Protein AF-A0A7L3JC43-F1 (afdb_monomer_lite)

Sequence (166 aa):
DNWDDEEEEEEVKEMEIKQEPKVSEKKKIAEKIKEKEKLQKKKQEELKKRLEAPEEHKELTPEEQLADKLRLKKLQEESDLELAKETFGVNNTCGIDAMNPSSKEDFTEFGKLLKEKITQYEKSLHYASFLEALVRDVCISLEIDDLKKITNTLTVLCSEKQKQEK

Structure (mmCIF, N/CA/C/O backbone):
data_AF-A0A7L3JC43-F1
#
_entry.id   AF-A0A7L3JC43-F1
#
loop_
_atom_site.group_PDB
_atom_site.id
_atom_site.type_symbol
_atom_site.label_atom_id
_atom_site.label_alt_id
_atom_site.label_comp_id
_atom_site.label_asym_id
_atom_site.label_entity_id
_atom_site.label_seq_id
_atom_site.pdbx_PDB_ins_code
_atom_site.Cartn_x
_atom_site.Cartn_y
_atom_site.Cartn_z
_atom_site.occupancy
_atom_site.B_iso_or_equiv
_atom_site.auth_seq_id
_atom_site.auth_comp_id
_atom_site.auth_asym_id
_atom_site.auth_atom_id
_atom_site.pdbx_PDB_model_num
ATOM 1 N N . ASP A 1 1 ? 6.796 -8.416 -58.288 1.00 44.97 1 ASP A N 1
ATOM 2 C CA . ASP A 1 1 ? 6.174 -9.747 -58.206 1.00 44.97 1 ASP A CA 1
ATOM 3 C C . ASP A 1 1 ? 4.778 -9.700 -58.776 1.00 44.97 1 ASP A C 1
ATOM 5 O O . ASP A 1 1 ? 3.952 -8.941 -58.290 1.00 44.97 1 ASP A O 1
ATOM 9 N N . ASN A 1 2 ? 4.589 -10.427 -59.871 1.00 41.94 2 ASN A N 1
ATOM 10 C CA . ASN A 1 2 ? 3.359 -10.541 -60.640 1.00 41.94 2 ASN A CA 1
ATOM 11 C C . ASN A 1 2 ? 2.813 -11.948 -60.402 1.00 41.94 2 ASN A C 1
ATOM 13 O O . ASN A 1 2 ? 3.453 -12.886 -60.867 1.00 41.94 2 ASN A O 1
ATOM 17 N N . TRP A 1 3 ? 1.703 -12.101 -59.684 1.00 61.94 3 TRP A N 1
ATOM 18 C CA . TRP A 1 3 ? 0.938 -13.350 -59.640 1.00 61.94 3 TRP A CA 1
ATOM 19 C C . TRP A 1 3 ? -0.537 -12.980 -59.775 1.00 61.94 3 TRP A C 1
ATOM 21 O O . TRP A 1 3 ? -1.111 -12.345 -58.893 1.00 61.94 3 TRP A O 1
ATOM 31 N N . ASP A 1 4 ? -1.017 -13.275 -60.975 1.00 45.25 4 ASP A N 1
ATOM 32 C CA . ASP A 1 4 ? -2.304 -12.966 -61.583 1.00 45.25 4 ASP A CA 1
ATOM 33 C C . ASP A 1 4 ? -3.376 -13.968 -61.131 1.00 45.25 4 ASP A C 1
ATOM 35 O O . ASP A 1 4 ? -3.051 -15.065 -60.668 1.00 45.25 4 ASP A O 1
ATOM 39 N N . ASP A 1 5 ? -4.628 -13.551 -61.285 1.00 49.91 5 ASP A N 1
ATOM 40 C CA . ASP A 1 5 ? -5.854 -14.338 -61.135 1.00 49.91 5 ASP A CA 1
ATOM 41 C C . ASP A 1 5 ? -5.858 -15.619 -61.996 1.00 49.91 5 ASP A C 1
ATOM 43 O O . ASP A 1 5 ? -5.355 -15.597 -63.115 1.00 49.91 5 ASP A O 1
ATOM 47 N N . GLU A 1 6 ? -6.506 -16.692 -61.514 1.00 41.59 6 GLU A N 1
ATOM 48 C CA . GLU A 1 6 ? -7.485 -17.480 -62.296 1.00 41.59 6 GLU A CA 1
ATOM 49 C C . GLU A 1 6 ? -8.228 -18.531 -61.428 1.00 41.59 6 GLU A C 1
ATOM 51 O O . GLU A 1 6 ? -7.613 -19.340 -60.738 1.00 41.59 6 GLU A O 1
ATOM 56 N N . GLU A 1 7 ? -9.566 -18.417 -61.459 1.00 38.38 7 GLU A N 1
ATOM 57 C CA . GLU A 1 7 ? -10.642 -19.437 -61.498 1.00 38.38 7 GLU A CA 1
ATOM 58 C C . GLU A 1 7 ? -10.575 -20.725 -60.641 1.00 38.38 7 GLU A C 1
ATOM 60 O O . GLU A 1 7 ? -9.666 -21.532 -60.773 1.00 38.38 7 GLU A O 1
ATOM 65 N N . GLU A 1 8 ? -11.614 -20.996 -59.829 1.00 32.50 8 GLU A N 1
ATOM 66 C CA . GLU A 1 8 ? -12.755 -21.864 -60.221 1.00 32.50 8 GLU A CA 1
ATOM 67 C C . GLU A 1 8 ? -13.805 -21.985 -59.086 1.00 32.50 8 GLU A C 1
ATOM 69 O O . GLU A 1 8 ? -13.485 -21.976 -57.896 1.00 32.50 8 GLU A O 1
ATOM 74 N N . GLU A 1 9 ? -15.081 -22.050 -59.473 1.00 35.53 9 GLU A N 1
ATOM 75 C CA . GLU A 1 9 ? -16.279 -22.176 -58.632 1.00 35.53 9 GLU A CA 1
ATOM 76 C C . GLU A 1 9 ? -16.388 -23.543 -57.929 1.00 35.53 9 GLU A C 1
ATOM 78 O O . GLU A 1 9 ? -16.190 -24.575 -58.559 1.00 35.53 9 GLU A O 1
ATOM 83 N N . GLU A 1 10 ? -16.872 -23.572 -56.679 1.00 34.16 10 GLU A N 1
ATOM 84 C CA . GLU A 1 10 ? -17.797 -24.630 -56.233 1.00 34.16 10 GLU A CA 1
ATOM 85 C C . GLU A 1 10 ? -18.663 -24.155 -55.045 1.00 34.16 10 GLU A C 1
ATOM 87 O O . GLU A 1 10 ? -18.183 -23.840 -53.953 1.00 34.16 10 GLU A O 1
ATOM 92 N N . GLU A 1 11 ? -19.976 -24.074 -55.280 1.00 35.19 11 GLU A N 1
ATOM 93 C CA . GLU A 1 11 ? -21.025 -23.799 -54.295 1.00 35.19 11 GLU A CA 1
ATOM 94 C C . GLU A 1 11 ? -21.243 -24.983 -53.339 1.00 35.19 11 GLU A C 1
ATOM 96 O O . GLU A 1 11 ? -21.562 -26.074 -53.803 1.00 35.19 11 GLU A O 1
ATOM 101 N N . VAL A 1 12 ? -21.292 -24.749 -52.015 1.00 32.50 12 VAL A N 1
ATOM 102 C CA . VAL A 1 12 ? -22.277 -25.426 -51.138 1.00 32.50 12 VAL A CA 1
ATOM 103 C C . VAL A 1 12 ? -22.526 -24.710 -49.790 1.00 32.50 12 VAL A C 1
ATOM 105 O O . VAL A 1 12 ? -21.713 -24.756 -48.875 1.00 32.50 12 VAL A O 1
ATOM 108 N N . LYS A 1 13 ? -23.745 -24.155 -49.685 1.00 33.62 13 LYS A N 1
ATOM 109 C CA . LYS A 1 13 ? -24.727 -24.191 -48.569 1.00 33.62 13 LYS A CA 1
ATOM 110 C C . LYS A 1 13 ? -24.436 -23.550 -47.193 1.00 33.62 13 LYS A C 1
ATOM 112 O O . LYS A 1 13 ? -23.751 -24.101 -46.343 1.00 33.62 13 LYS A O 1
ATOM 117 N N . GLU A 1 14 ? -25.153 -22.438 -46.983 1.00 36.19 14 GLU A N 1
ATOM 118 C CA . GLU A 1 14 ? -25.940 -22.001 -45.807 1.00 36.19 14 GLU A CA 1
ATOM 119 C C . GLU A 1 14 ? -25.625 -22.568 -44.408 1.00 36.19 14 GLU A C 1
ATOM 121 O O . GLU A 1 14 ? -25.884 -23.735 -44.126 1.00 36.19 14 GLU A O 1
ATOM 126 N N . MET A 1 15 ? -25.306 -21.664 -43.469 1.00 30.44 15 MET A N 1
ATOM 127 C CA . MET A 1 15 ? -26.023 -21.556 -42.186 1.00 30.44 15 MET A CA 1
ATOM 128 C C . MET A 1 15 ? -25.818 -20.168 -41.548 1.00 30.44 15 MET A C 1
ATOM 130 O O . MET A 1 15 ? -24.698 -19.733 -41.283 1.00 30.44 15 MET A O 1
ATOM 134 N N . GLU A 1 16 ? -26.933 -19.470 -41.320 1.00 40.16 16 GLU A N 1
ATOM 135 C CA . GLU A 1 16 ? -27.050 -18.170 -40.655 1.00 40.16 16 GLU A CA 1
ATOM 136 C C . GLU A 1 16 ? -26.554 -18.192 -39.200 1.00 40.16 16 GLU A C 1
ATOM 138 O O . GLU A 1 16 ? -27.065 -18.971 -38.399 1.00 40.16 16 GLU A O 1
ATOM 143 N N . ILE A 1 17 ? -25.713 -17.224 -38.802 1.00 31.59 17 ILE A N 1
ATOM 144 C CA . ILE A 1 17 ? -25.757 -16.640 -37.449 1.00 31.59 17 ILE A CA 1
ATOM 145 C C . ILE A 1 17 ? -25.537 -15.121 -37.545 1.00 31.59 17 ILE A C 1
ATOM 147 O O . ILE A 1 17 ? -24.480 -14.634 -37.937 1.00 31.59 17 ILE A O 1
ATOM 151 N N . LYS A 1 18 ? -26.580 -14.378 -37.160 1.00 44.66 18 LYS A N 1
ATOM 152 C CA . LYS A 1 18 ? -26.630 -12.924 -36.944 1.00 44.66 18 LYS A CA 1
ATOM 153 C C . LYS A 1 18 ? -25.444 -12.398 -36.129 1.00 44.66 18 LYS A C 1
ATOM 155 O O . LYS A 1 18 ? -25.237 -12.876 -35.018 1.00 44.66 18 LYS A O 1
ATOM 160 N N . GLN A 1 19 ? -24.826 -11.300 -36.577 1.00 36.19 19 GLN A N 1
ATOM 161 C CA . GLN A 1 19 ? -24.399 -10.190 -35.706 1.00 36.19 19 GLN A CA 1
ATOM 162 C C . GLN A 1 19 ? -24.033 -8.935 -36.523 1.00 36.19 19 GLN A C 1
ATOM 164 O O . GLN A 1 19 ? -23.178 -8.965 -37.404 1.00 36.19 19 GLN A O 1
ATOM 169 N N . GLU A 1 20 ? -24.707 -7.824 -36.223 1.00 40.88 20 GLU A N 1
ATOM 170 C CA . GLU A 1 20 ? -24.499 -6.494 -36.813 1.00 40.88 20 GLU A CA 1
ATOM 171 C C . GLU A 1 20 ? -23.084 -5.946 -36.511 1.00 40.88 20 GLU A C 1
ATOM 173 O O . GLU A 1 20 ? -22.625 -6.043 -35.366 1.00 40.88 20 GLU A O 1
ATOM 178 N N . PRO A 1 21 ? -22.367 -5.326 -37.475 1.00 42.34 21 PRO A N 1
ATOM 179 C CA . PRO A 1 21 ? -20.988 -4.920 -37.248 1.00 42.34 21 PRO A CA 1
ATOM 180 C C . PRO A 1 21 ? -20.870 -3.462 -36.760 1.00 42.34 21 PRO A C 1
ATOM 182 O O . PRO A 1 21 ? -21.322 -2.503 -37.388 1.00 42.34 21 PRO A O 1
ATOM 185 N N . LYS A 1 22 ? -20.150 -3.307 -35.641 1.00 49.94 22 LYS A N 1
ATOM 186 C CA . LYS A 1 22 ? -19.614 -2.073 -35.030 1.00 49.94 22 LYS A CA 1
ATOM 187 C C . LYS A 1 22 ? -18.618 -1.328 -35.950 1.00 49.94 22 LYS A C 1
ATOM 189 O O . LYS A 1 22 ? -17.423 -1.268 -35.662 1.00 49.94 22 LYS A O 1
ATOM 194 N N . VAL A 1 23 ? -19.071 -0.764 -37.073 1.00 48.53 23 VAL A N 1
ATOM 195 C CA . VAL A 1 23 ? -18.179 -0.135 -38.083 1.00 48.53 23 VAL A CA 1
ATOM 196 C C . VAL A 1 23 ? -17.964 1.379 -37.872 1.00 48.53 23 VAL A C 1
ATOM 198 O O . VAL A 1 23 ? -17.059 1.965 -38.468 1.00 48.53 23 VAL A O 1
ATOM 201 N N . SER A 1 24 ? -18.726 2.048 -37.000 1.00 53.16 24 SER A N 1
ATOM 202 C CA . SER A 1 24 ? -18.745 3.522 -36.937 1.00 53.16 24 SER A CA 1
ATOM 203 C C . SER A 1 24 ? -17.705 4.182 -36.011 1.00 53.16 24 SER A C 1
ATOM 205 O O . SER 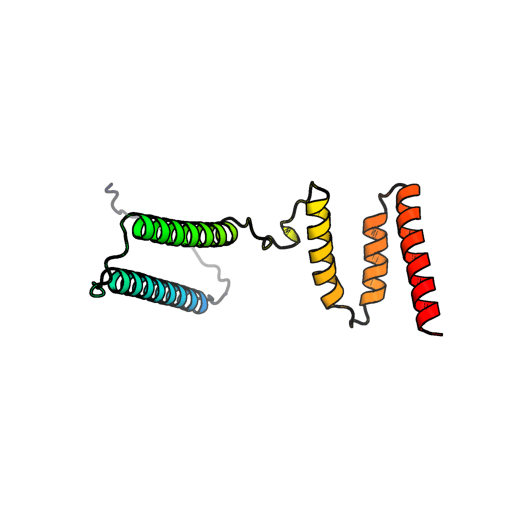A 1 24 ? -17.339 5.333 -36.252 1.00 53.16 24 SER A O 1
ATOM 207 N N . GLU A 1 25 ? -17.168 3.494 -34.997 1.00 53.03 25 GLU A N 1
ATOM 208 C CA . GLU A 1 25 ? -16.247 4.118 -34.021 1.00 53.03 25 GLU A CA 1
ATOM 209 C C . GLU A 1 25 ? -14.768 4.090 -34.442 1.00 53.03 25 GLU A C 1
ATOM 211 O O . GLU A 1 25 ? -14.044 5.062 -34.221 1.00 53.03 25 GLU A O 1
ATOM 216 N N . LYS A 1 26 ? -14.313 3.036 -35.137 1.00 51.81 26 LYS A N 1
ATOM 217 C CA . LYS A 1 26 ? -12.911 2.926 -35.598 1.00 51.81 26 LYS A CA 1
ATOM 218 C C . LYS A 1 26 ? -12.541 3.984 -36.647 1.00 51.81 26 LYS A C 1
ATOM 220 O O . LYS A 1 26 ? -11.399 4.436 -36.680 1.00 51.81 26 LYS A O 1
ATOM 225 N N . LYS A 1 27 ? -13.507 4.428 -37.464 1.00 54.50 27 LYS A N 1
ATOM 226 C CA . LYS A 1 27 ? -13.296 5.492 -38.462 1.00 54.50 27 LYS A CA 1
ATOM 227 C C . LYS A 1 27 ? -13.130 6.874 -37.808 1.00 54.50 27 LYS A C 1
ATOM 229 O O . LYS A 1 27 ? -12.217 7.604 -38.178 1.00 54.50 27 LYS A O 1
ATOM 234 N N . LYS A 1 28 ? -13.904 7.178 -36.754 1.00 53.56 28 LYS A N 1
ATOM 235 C CA . LYS A 1 28 ? -13.806 8.450 -36.008 1.00 53.56 28 LYS A CA 1
ATOM 236 C C . LYS A 1 28 ? -12.489 8.613 -35.244 1.00 53.56 28 LYS A C 1
ATOM 238 O O . LYS A 1 28 ? -11.986 9.727 -35.132 1.00 53.56 28 LYS A O 1
ATOM 243 N N . ILE A 1 29 ? -11.918 7.527 -34.721 1.00 52.28 29 ILE A N 1
ATOM 244 C CA . ILE A 1 29 ? -10.644 7.576 -33.982 1.00 52.28 29 ILE A CA 1
ATOM 245 C C . ILE A 1 29 ? -9.466 7.769 -34.951 1.00 52.28 29 ILE A C 1
ATOM 247 O O . ILE A 1 29 ? -8.585 8.587 -34.691 1.00 52.28 29 ILE A O 1
ATOM 251 N N . ALA A 1 30 ? -9.484 7.092 -36.103 1.00 57.22 30 ALA A N 1
ATOM 252 C CA . ALA A 1 30 ? -8.442 7.216 -37.122 1.00 57.22 30 ALA A CA 1
ATOM 253 C C . ALA A 1 30 ? -8.386 8.616 -37.766 1.00 57.22 30 ALA A C 1
ATOM 255 O O . ALA A 1 30 ? -7.295 9.131 -38.017 1.00 57.22 30 ALA A O 1
ATOM 256 N N . GLU A 1 31 ? -9.535 9.263 -37.994 1.00 59.88 31 GLU A N 1
ATOM 257 C CA . GLU A 1 31 ? -9.572 10.652 -38.480 1.00 59.88 31 GLU A CA 1
ATOM 258 C C . GLU A 1 31 ? -9.033 11.644 -37.441 1.00 59.88 31 GLU A C 1
ATOM 260 O O . GLU A 1 31 ? -8.242 12.522 -37.784 1.00 59.88 31 GLU A O 1
ATOM 265 N N . LYS A 1 32 ? -9.361 11.453 -36.156 1.00 53.09 32 LYS A N 1
ATOM 266 C CA . LYS A 1 32 ? -8.912 12.333 -35.065 1.00 53.09 32 LYS A CA 1
ATOM 267 C C . LYS A 1 32 ? -7.402 12.241 -34.803 1.00 53.09 32 LYS A C 1
ATOM 269 O O . LYS A 1 32 ? -6.781 13.233 -34.428 1.00 53.09 32 LYS A O 1
ATOM 274 N N . ILE A 1 33 ? -6.801 11.070 -35.032 1.00 58.94 33 ILE A N 1
ATOM 275 C CA . ILE A 1 33 ? -5.344 10.865 -34.946 1.00 58.94 33 ILE A CA 1
ATOM 276 C C . ILE A 1 33 ? -4.632 11.577 -36.104 1.00 58.94 33 ILE A C 1
ATOM 278 O O . ILE A 1 33 ? -3.695 12.339 -35.867 1.00 58.94 33 ILE A O 1
ATOM 282 N N . LYS A 1 34 ? -5.132 11.426 -37.339 1.00 65.44 34 LYS A N 1
ATOM 283 C CA . LYS A 1 34 ? -4.562 12.098 -38.520 1.00 65.44 34 LYS A CA 1
ATOM 284 C C . LYS A 1 34 ? -4.666 13.623 -38.440 1.00 65.44 34 LYS A C 1
ATOM 286 O O . LYS A 1 34 ? -3.752 14.327 -38.870 1.00 65.44 34 LYS A O 1
ATOM 291 N N . GLU A 1 35 ? -5.755 14.148 -37.883 1.00 60.91 35 GLU A N 1
ATOM 292 C CA . GLU A 1 35 ? -5.932 15.589 -37.687 1.00 60.91 35 GLU A CA 1
ATOM 293 C C . GLU A 1 35 ? -4.947 16.147 -36.646 1.00 60.91 35 GLU A C 1
ATOM 295 O O . GLU A 1 35 ? -4.318 17.186 -36.874 1.00 60.91 35 GLU A O 1
ATOM 300 N N . LYS A 1 36 ? -4.736 15.419 -35.540 1.00 63.62 36 LYS A N 1
ATOM 301 C CA . LYS A 1 36 ? -3.811 15.816 -34.470 1.00 63.62 36 LYS A CA 1
ATOM 302 C C . LYS A 1 36 ? -2.346 15.775 -34.924 1.00 63.62 36 LYS A C 1
ATOM 304 O O . LYS A 1 36 ? -1.609 16.722 -34.644 1.00 63.62 36 LYS A O 1
ATOM 309 N N . GLU A 1 37 ? -1.945 14.763 -35.697 1.00 65.00 37 GLU A N 1
ATOM 310 C CA . GLU A 1 37 ? -0.609 14.697 -36.314 1.00 65.00 37 GLU A CA 1
ATOM 311 C C . GLU A 1 37 ? -0.373 15.835 -37.313 1.00 65.00 37 GLU A C 1
ATOM 313 O O . GLU A 1 37 ? 0.705 16.433 -37.345 1.00 65.00 37 GLU A O 1
ATOM 318 N N . LYS A 1 38 ? -1.380 16.182 -38.126 1.00 69.00 38 LYS A N 1
ATOM 319 C CA . LYS A 1 38 ? -1.261 17.273 -39.103 1.00 69.00 38 LYS A CA 1
ATOM 320 C C . LYS A 1 38 ? -1.133 18.634 -38.417 1.00 69.00 38 LYS A C 1
ATOM 322 O O . LYS A 1 38 ? -0.386 19.490 -38.893 1.00 69.00 38 LYS A O 1
ATOM 327 N N . LEU A 1 39 ? -1.818 18.829 -37.289 1.00 66.88 39 LEU A N 1
ATOM 328 C CA . LEU A 1 39 ? -1.704 20.042 -36.481 1.00 66.88 39 LEU A CA 1
ATOM 329 C C . LEU A 1 39 ? -0.341 20.139 -35.778 1.00 66.88 39 LEU A C 1
ATOM 331 O O . LEU A 1 39 ? 0.238 21.222 -35.719 1.00 66.88 39 LEU A O 1
ATOM 335 N N . GLN A 1 40 ? 0.201 19.017 -35.298 1.00 63.91 40 GLN A N 1
ATOM 336 C CA . GLN A 1 40 ? 1.550 18.962 -34.727 1.00 63.91 40 GLN A CA 1
ATOM 337 C C . GLN A 1 40 ? 2.634 19.229 -35.772 1.00 63.91 40 GLN A C 1
ATOM 339 O O . GLN A 1 40 ? 3.535 20.020 -35.503 1.00 63.91 40 GLN A O 1
ATOM 344 N N . LYS A 1 41 ? 2.514 18.665 -36.981 1.00 71.69 41 LYS A N 1
ATOM 345 C CA . LYS A 1 41 ? 3.443 18.957 -38.085 1.00 71.69 41 LYS A CA 1
ATOM 346 C C . LYS A 1 41 ? 3.416 20.432 -38.477 1.00 71.69 41 LYS A C 1
ATOM 348 O O . LYS A 1 41 ? 4.475 21.034 -38.599 1.00 71.69 41 LYS A O 1
ATOM 353 N N . LYS A 1 42 ? 2.228 21.043 -38.571 1.00 71.25 42 LYS A N 1
ATOM 354 C CA . LYS A 1 42 ? 2.104 22.488 -38.829 1.00 71.25 42 LYS A CA 1
ATOM 355 C C . LYS A 1 42 ? 2.728 23.340 -37.725 1.00 71.25 42 LYS A C 1
ATOM 357 O O . LYS A 1 42 ? 3.430 24.291 -38.038 1.00 71.25 42 LYS A O 1
ATOM 362 N N . LYS A 1 43 ? 2.529 22.985 -36.451 1.00 65.69 43 LYS A N 1
ATOM 363 C CA . LYS A 1 43 ? 3.166 23.692 -35.328 1.00 65.69 43 LYS A CA 1
ATOM 364 C C . LYS A 1 43 ? 4.687 23.553 -35.338 1.00 65.69 43 LYS A C 1
ATOM 366 O O . LYS A 1 43 ? 5.370 24.531 -35.065 1.00 65.69 43 LYS A O 1
ATOM 371 N N . GLN A 1 44 ? 5.218 22.373 -35.663 1.00 55.88 44 GLN A N 1
ATOM 372 C CA . GLN A 1 44 ? 6.665 22.165 -35.793 1.00 55.88 44 GLN A CA 1
ATOM 373 C C . GLN A 1 44 ? 7.257 22.956 -36.964 1.00 55.88 44 GLN A C 1
ATOM 375 O O . GLN A 1 44 ? 8.343 23.513 -36.837 1.00 55.88 44 GLN A O 1
ATOM 380 N N . GLU A 1 45 ? 6.545 23.034 -38.086 1.00 71.06 45 GLU A N 1
ATOM 381 C CA . GLU A 1 45 ? 6.969 23.803 -39.257 1.00 71.06 45 GLU A CA 1
ATOM 382 C C . GLU A 1 45 ? 6.905 25.318 -38.998 1.00 71.06 45 GLU A C 1
ATOM 384 O O . GLU A 1 45 ? 7.822 26.046 -39.364 1.00 71.06 45 GLU A O 1
ATOM 389 N N . GLU A 1 46 ? 5.884 25.792 -38.279 1.00 68.75 46 GLU A N 1
ATOM 390 C CA . GLU A 1 46 ? 5.758 27.189 -37.850 1.00 68.75 46 GLU A CA 1
ATOM 391 C C . GLU A 1 46 ? 6.844 27.583 -36.835 1.00 68.75 46 GLU A C 1
ATOM 393 O O . GLU A 1 46 ? 7.430 28.658 -36.947 1.00 68.75 46 GLU A O 1
ATOM 398 N N . LEU A 1 47 ? 7.179 26.694 -35.892 1.00 65.12 47 LEU A N 1
ATOM 399 C CA . LEU A 1 47 ? 8.296 26.889 -34.963 1.00 65.12 47 LEU A CA 1
ATOM 400 C C . LEU A 1 47 ? 9.640 26.949 -35.691 1.00 65.12 47 LEU A C 1
ATOM 402 O O . LEU A 1 47 ? 10.434 27.842 -35.406 1.00 65.12 47 LEU A O 1
ATOM 406 N N . LYS A 1 48 ? 9.879 26.053 -36.658 1.00 67.38 48 LYS A N 1
ATOM 407 C CA . LYS A 1 48 ? 11.087 26.101 -37.497 1.00 67.38 48 LYS A CA 1
ATOM 408 C C . LYS A 1 48 ? 11.166 27.399 -38.290 1.00 67.38 48 LYS A C 1
ATOM 410 O O . LYS A 1 48 ? 12.196 28.058 -38.266 1.00 67.38 48 LYS A O 1
ATOM 415 N N . LYS A 1 49 ? 10.059 27.829 -38.894 1.00 70.81 49 LYS A N 1
ATOM 416 C CA . LYS A 1 49 ? 10.012 29.075 -39.665 1.00 70.81 49 LYS A CA 1
ATOM 417 C C . LYS A 1 49 ? 10.192 30.324 -38.795 1.00 70.81 49 LYS A C 1
ATOM 419 O O . LYS A 1 49 ? 10.725 31.320 -39.267 1.00 70.81 49 LYS A O 1
ATOM 424 N N . ARG A 1 50 ? 9.773 30.276 -37.526 1.00 63.56 50 ARG A N 1
ATOM 425 C CA . ARG A 1 50 ? 9.987 31.351 -36.543 1.00 63.56 50 ARG A CA 1
ATOM 426 C C . ARG A 1 50 ? 11.419 31.385 -36.002 1.00 63.56 50 ARG A C 1
ATOM 428 O O . ARG A 1 50 ? 11.894 32.459 -35.669 1.00 63.56 50 ARG A O 1
ATOM 435 N N . LEU A 1 51 ? 12.094 30.237 -35.946 1.00 57.84 51 LEU A N 1
ATOM 436 C CA . LEU A 1 51 ? 13.523 30.124 -35.624 1.00 57.84 51 LEU A CA 1
ATOM 437 C C . LEU A 1 51 ? 14.427 30.533 -36.800 1.00 57.84 51 LEU A C 1
ATOM 439 O O . LEU A 1 51 ? 15.544 30.984 -36.581 1.00 57.84 51 LEU A O 1
ATOM 443 N N . GLU A 1 52 ? 13.946 30.378 -38.035 1.00 56.91 52 GLU A N 1
ATOM 444 C CA . GLU A 1 52 ? 14.645 30.771 -39.268 1.00 56.91 52 GLU A CA 1
ATOM 445 C C . GLU A 1 52 ? 14.346 32.216 -39.704 1.00 56.91 52 GLU A C 1
ATOM 447 O O . GLU A 1 52 ? 14.957 32.712 -40.652 1.00 56.91 52 GLU A O 1
ATOM 452 N N . ALA A 1 53 ? 13.425 32.911 -39.025 1.00 45.38 53 ALA A N 1
ATOM 453 C CA . ALA A 1 53 ? 13.221 34.339 -39.224 1.00 45.38 53 ALA A CA 1
ATOM 454 C C . ALA A 1 53 ? 14.426 35.097 -38.632 1.00 45.38 53 ALA A C 1
ATOM 456 O O . ALA A 1 53 ? 14.702 34.946 -37.441 1.00 45.38 53 ALA A O 1
ATOM 457 N N . PRO A 1 54 ? 15.157 35.896 -39.426 1.00 45.78 54 PRO A N 1
ATOM 458 C CA . PRO A 1 54 ? 16.290 36.651 -38.916 1.00 45.78 54 PRO A CA 1
ATOM 459 C C . PRO A 1 54 ? 15.772 37.775 -38.010 1.00 45.78 54 PRO A C 1
ATOM 461 O O . PRO A 1 54 ? 15.272 38.784 -38.503 1.00 45.78 54 PRO A O 1
ATOM 464 N N . GLU A 1 55 ? 15.862 37.603 -36.688 1.00 48.53 55 GLU A N 1
ATOM 465 C CA . GLU A 1 55 ? 15.762 38.739 -35.771 1.00 48.53 55 GLU A CA 1
ATOM 466 C C . GLU A 1 55 ? 17.021 39.601 -35.909 1.00 48.53 55 GLU A C 1
ATOM 468 O O . GLU A 1 55 ? 18.159 39.140 -35.786 1.00 48.53 55 GLU A O 1
ATOM 473 N N . GLU A 1 56 ? 16.782 40.868 -36.225 1.00 45.97 56 GLU A N 1
ATOM 474 C CA . GLU A 1 56 ? 17.771 41.917 -36.395 1.00 45.97 56 GLU A CA 1
ATOM 475 C C . GLU A 1 56 ? 18.599 42.123 -35.113 1.00 45.97 56 GLU A C 1
ATOM 477 O O . GLU A 1 56 ? 18.078 42.414 -34.039 1.00 45.97 56 GLU A O 1
ATOM 482 N N . HIS A 1 57 ? 19.918 42.004 -35.269 1.00 45.84 57 HIS A N 1
ATOM 483 C CA . HIS A 1 57 ? 20.976 42.658 -34.497 1.00 45.84 57 HIS A CA 1
ATOM 484 C C . HIS A 1 57 ? 20.795 42.810 -32.973 1.00 45.84 57 HIS A C 1
ATOM 486 O O . HIS A 1 57 ? 20.484 43.883 -32.456 1.00 45.84 57 HIS A O 1
ATOM 492 N N . LYS A 1 58 ? 21.271 41.801 -32.238 1.00 46.06 58 LYS A N 1
ATOM 493 C CA . LYS A 1 58 ? 22.276 42.026 -31.187 1.00 46.06 58 LYS A CA 1
ATOM 494 C C . LYS A 1 58 ? 23.424 41.062 -31.442 1.00 46.06 58 LYS A C 1
ATOM 496 O O . LYS A 1 58 ? 23.206 39.857 -31.496 1.00 46.06 58 LYS A O 1
ATOM 501 N N . GLU A 1 59 ? 24.624 41.592 -31.657 1.00 46.97 59 GLU A N 1
ATOM 502 C CA . GLU A 1 59 ? 25.848 40.797 -31.787 1.00 46.97 59 GLU A CA 1
ATOM 503 C C . GLU A 1 59 ? 26.146 40.123 -30.444 1.00 46.97 59 GLU A C 1
ATOM 505 O O . GLU A 1 59 ? 26.885 40.630 -29.605 1.00 46.97 59 GLU A O 1
ATOM 510 N N . LEU A 1 60 ? 25.486 38.991 -30.224 1.00 45.03 60 LEU A N 1
ATOM 511 C CA . LEU A 1 60 ? 25.758 38.066 -29.143 1.00 45.03 60 LEU A CA 1
ATOM 512 C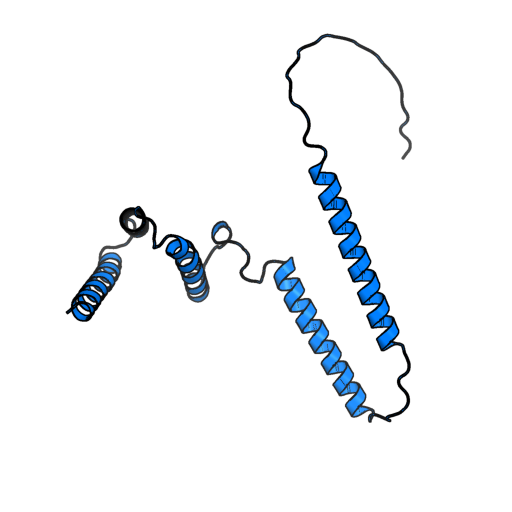 C . LEU A 1 60 ? 27.179 37.540 -29.360 1.00 45.03 60 LEU A C 1
ATOM 514 O O . LEU A 1 60 ? 27.503 37.073 -30.460 1.00 45.03 60 LEU A O 1
ATOM 518 N N . THR A 1 61 ? 28.035 37.657 -28.347 1.00 60.28 61 THR A N 1
ATOM 519 C CA . THR A 1 61 ? 29.434 37.222 -28.450 1.00 60.28 61 THR A CA 1
ATOM 520 C C . THR A 1 61 ? 29.512 35.744 -28.877 1.00 60.28 61 THR A C 1
ATOM 522 O O . THR A 1 61 ? 28.607 34.968 -28.560 1.00 60.28 61 THR A O 1
ATOM 525 N N . PRO A 1 62 ? 30.571 35.298 -29.585 1.00 59.78 62 PRO A N 1
ATOM 526 C CA . PRO A 1 62 ? 30.697 33.901 -30.026 1.00 59.78 62 PRO A CA 1
ATOM 527 C C . PRO A 1 62 ? 30.561 32.885 -28.879 1.00 59.78 62 PRO A C 1
ATOM 529 O O . PRO A 1 62 ? 30.103 31.762 -29.078 1.00 59.78 62 PRO A O 1
ATOM 532 N N . GLU A 1 63 ? 30.936 33.298 -27.668 1.00 60.34 63 GLU A N 1
ATOM 533 C CA . GLU A 1 63 ? 30.822 32.523 -26.432 1.00 60.34 63 GLU A CA 1
ATOM 534 C C . GLU A 1 63 ? 29.364 32.381 -25.959 1.00 60.34 63 GLU A C 1
ATOM 536 O O . GLU A 1 63 ? 28.924 31.305 -25.553 1.00 60.34 63 GLU A O 1
ATOM 541 N N . GLU A 1 64 ? 28.577 33.441 -26.098 1.00 60.72 64 GLU A N 1
ATOM 542 C CA . GLU A 1 64 ? 27.175 33.499 -25.693 1.00 60.72 64 GLU A CA 1
ATOM 543 C C . GLU A 1 64 ? 26.262 32.778 -26.710 1.00 60.72 64 GLU A C 1
ATOM 545 O O . GLU A 1 64 ? 25.333 32.073 -26.319 1.00 60.72 64 GLU A O 1
ATOM 550 N N . GLN A 1 65 ? 26.617 32.779 -28.004 1.00 63.41 65 GLN A N 1
ATOM 551 C CA . GLN A 1 65 ? 25.963 31.938 -29.025 1.00 63.41 65 GLN A CA 1
ATOM 552 C C . GLN A 1 65 ? 26.159 30.436 -28.773 1.00 63.41 65 GLN A C 1
ATOM 554 O O . GLN A 1 65 ? 25.255 29.626 -29.010 1.00 63.41 65 GLN A O 1
ATOM 559 N N . LEU A 1 66 ? 27.340 30.038 -28.288 1.00 67.69 66 LEU A N 1
ATOM 560 C CA . LEU A 1 66 ? 27.603 28.651 -27.909 1.00 67.69 66 LEU A CA 1
ATOM 561 C C . LEU A 1 66 ? 26.799 28.253 -26.672 1.00 67.69 66 LEU A C 1
ATOM 563 O O . LEU A 1 66 ? 26.261 27.145 -26.645 1.00 67.69 66 LEU A O 1
ATOM 567 N N . ALA A 1 67 ? 26.678 29.146 -25.687 1.00 74.62 67 ALA A N 1
ATOM 568 C CA . ALA A 1 67 ? 25.886 28.915 -24.483 1.00 74.62 67 ALA A CA 1
ATOM 569 C C . ALA A 1 67 ? 24.391 28.744 -24.798 1.00 74.62 67 ALA A C 1
ATOM 571 O O . ALA A 1 67 ? 23.777 27.779 -24.334 1.00 74.62 67 ALA A O 1
ATOM 572 N N . ASP A 1 68 ? 23.825 29.603 -25.648 1.00 74.62 68 ASP A N 1
ATOM 573 C CA . ASP A 1 68 ? 22.423 29.503 -26.064 1.00 74.62 68 ASP A CA 1
ATOM 574 C C . ASP A 1 68 ? 22.146 28.226 -26.857 1.00 74.62 68 ASP A C 1
ATOM 576 O O . ASP A 1 68 ? 21.160 27.528 -26.602 1.00 74.62 68 ASP A O 1
ATOM 580 N N . LYS A 1 69 ? 23.063 27.839 -27.752 1.00 76.56 69 LYS A N 1
ATOM 581 C CA . LYS A 1 69 ? 22.983 26.561 -28.471 1.00 76.56 69 LYS A CA 1
ATOM 582 C C . LYS A 1 69 ? 23.031 25.364 -27.520 1.00 76.56 69 LYS A C 1
ATOM 584 O O . LYS A 1 69 ? 22.301 24.393 -27.717 1.00 76.56 69 LYS A O 1
ATOM 589 N N . LEU A 1 70 ? 23.870 25.421 -26.487 1.00 78.12 70 LEU A N 1
ATOM 590 C CA . LEU A 1 70 ? 23.959 24.380 -25.461 1.00 78.12 70 LEU A CA 1
ATOM 591 C C . LEU A 1 70 ? 22.674 24.307 -24.631 1.00 78.12 70 LEU A C 1
ATOM 593 O O . LEU A 1 70 ? 22.213 23.212 -24.316 1.00 78.12 70 LEU A O 1
ATOM 597 N N . ARG A 1 71 ? 22.066 25.455 -24.316 1.00 82.44 71 ARG A N 1
ATOM 598 C CA . ARG A 1 71 ? 20.800 25.527 -23.579 1.00 82.44 71 ARG A CA 1
ATOM 599 C C . ARG A 1 71 ? 19.640 24.960 -24.389 1.00 82.44 71 ARG A C 1
ATOM 601 O O . ARG A 1 71 ? 18.876 24.159 -23.864 1.00 82.44 71 ARG A O 1
ATOM 608 N N . LEU A 1 72 ? 19.544 25.327 -25.667 1.00 82.12 72 LEU A N 1
ATOM 609 C CA . LEU A 1 72 ? 18.560 24.776 -26.601 1.00 82.12 72 LEU A CA 1
ATOM 610 C C . LEU A 1 72 ? 18.729 23.263 -26.757 1.00 82.12 72 LEU A C 1
ATOM 612 O O . LEU A 1 72 ? 17.746 22.530 -26.712 1.00 82.12 72 LEU A O 1
ATOM 616 N N . LYS A 1 73 ? 19.976 22.791 -26.872 1.00 84.38 73 LYS A N 1
ATOM 617 C CA . LYS A 1 73 ? 20.281 21.361 -26.949 1.00 84.38 73 LYS A CA 1
ATOM 618 C C . LYS A 1 73 ? 19.858 20.616 -25.681 1.00 84.38 73 LYS A C 1
ATOM 620 O O . LYS A 1 73 ? 19.215 19.584 -25.798 1.00 84.38 73 LYS A O 1
ATOM 625 N N . LYS A 1 74 ? 20.152 21.152 -24.493 1.00 84.19 74 LYS A N 1
ATOM 626 C CA . LYS A 1 74 ? 19.699 20.562 -23.223 1.00 84.19 74 LYS A CA 1
ATOM 627 C C . LYS A 1 74 ? 18.181 20.519 -23.119 1.00 84.19 74 LYS A C 1
ATOM 629 O O . LYS A 1 74 ? 17.641 19.490 -22.753 1.00 84.19 74 LYS A O 1
ATOM 634 N N . LEU A 1 75 ? 17.499 21.602 -23.487 1.00 80.50 75 LEU A N 1
ATOM 635 C CA . LEU A 1 75 ? 16.038 21.652 -23.452 1.00 80.50 75 LEU A CA 1
ATOM 636 C C . LEU A 1 75 ? 15.417 20.610 -24.395 1.00 80.50 75 LEU A C 1
ATOM 638 O O . LEU A 1 75 ? 14.411 19.990 -24.062 1.00 80.50 75 LEU A O 1
ATOM 642 N N . GLN A 1 76 ? 16.034 20.392 -25.559 1.00 80.94 76 GLN A N 1
ATOM 643 C CA . GLN A 1 76 ? 15.617 19.344 -26.481 1.00 80.94 76 GLN A CA 1
ATOM 644 C C . GLN A 1 76 ? 15.905 17.946 -25.924 1.00 80.94 76 GLN A C 1
ATOM 646 O O . GLN A 1 76 ? 15.016 17.107 -25.948 1.00 80.94 76 GLN A O 1
ATOM 651 N N . GLU A 1 77 ? 17.094 17.704 -25.373 1.00 84.25 77 GLU A N 1
ATOM 652 C CA . GLU A 1 77 ? 17.440 16.426 -24.737 1.00 84.25 77 GLU A CA 1
ATOM 653 C C . GLU A 1 77 ? 16.519 16.107 -23.551 1.00 84.25 77 GLU A C 1
ATOM 655 O O . GLU A 1 77 ? 16.105 14.964 -23.394 1.00 84.25 77 GLU A O 1
ATOM 660 N N . GLU A 1 78 ? 16.156 17.102 -22.739 1.00 79.44 78 GLU A N 1
ATOM 661 C CA . GLU A 1 78 ? 15.209 16.958 -21.629 1.00 79.44 78 GLU A CA 1
ATOM 662 C C . GLU A 1 78 ? 13.800 16.629 -22.130 1.00 79.44 78 GLU A C 1
ATOM 664 O O . GLU A 1 78 ? 13.167 15.708 -21.611 1.00 79.44 78 GLU A O 1
ATOM 669 N N . SER A 1 79 ? 13.332 17.322 -23.172 1.00 80.62 79 SER A N 1
ATOM 670 C CA . SER A 1 79 ? 12.040 17.032 -23.797 1.00 80.62 79 SER A CA 1
ATOM 671 C C . SER A 1 79 ? 12.014 15.649 -24.454 1.00 80.62 79 SER A C 1
ATOM 673 O O . SER A 1 79 ? 11.022 14.934 -24.327 1.00 80.62 79 SER A O 1
ATOM 675 N N . ASP A 1 80 ? 13.083 15.264 -25.152 1.00 85.31 80 ASP A N 1
ATOM 676 C CA . ASP A 1 80 ? 13.213 13.962 -25.808 1.00 85.31 80 ASP A CA 1
ATOM 677 C C . ASP A 1 80 ? 13.316 12.842 -24.764 1.00 85.31 80 ASP A C 1
ATOM 679 O O . ASP A 1 80 ? 12.729 11.779 -24.944 1.00 85.31 80 ASP A O 1
ATOM 683 N N . LEU A 1 81 ? 14.002 13.080 -23.641 1.00 82.88 81 LEU A N 1
ATOM 684 C CA . LEU A 1 81 ? 14.063 12.165 -22.503 1.00 82.88 81 LEU A CA 1
ATOM 685 C C . LEU A 1 81 ? 12.683 11.995 -21.856 1.00 82.88 81 LEU A C 1
ATOM 687 O O . LEU A 1 81 ? 12.297 10.870 -21.550 1.00 82.88 81 LEU A O 1
ATOM 691 N N . GLU A 1 82 ? 11.935 13.077 -21.640 1.00 77.00 82 GLU A N 1
ATOM 692 C CA . GLU A 1 82 ? 10.574 13.015 -21.096 1.00 77.00 82 GLU A CA 1
ATOM 693 C C . GLU A 1 82 ? 9.636 12.235 -22.027 1.00 77.00 82 GLU A C 1
ATOM 695 O O . GLU A 1 82 ? 8.961 11.302 -21.583 1.00 77.00 82 GLU A O 1
ATOM 700 N N . LEU A 1 83 ? 9.687 12.525 -23.331 1.00 79.50 83 LEU A N 1
ATOM 701 C CA . LEU A 1 83 ? 8.920 11.818 -24.354 1.00 79.50 83 LEU A CA 1
ATOM 702 C C . LEU A 1 83 ? 9.329 10.345 -24.473 1.00 79.50 83 LEU A C 1
ATOM 704 O O . LEU A 1 83 ? 8.470 9.476 -24.607 1.00 79.50 83 LEU A O 1
ATOM 708 N N . ALA A 1 84 ? 10.626 10.037 -24.418 1.00 79.19 84 ALA A N 1
ATOM 709 C CA . ALA A 1 84 ? 11.123 8.666 -24.442 1.00 79.19 84 ALA A CA 1
ATOM 710 C C . ALA A 1 84 ? 10.664 7.906 -23.200 1.00 79.19 84 ALA A C 1
ATOM 712 O O . ALA A 1 84 ? 10.263 6.751 -23.301 1.00 79.19 84 ALA A O 1
ATOM 713 N N . LYS A 1 85 ? 10.650 8.546 -22.032 1.00 73.62 85 LYS A N 1
ATOM 714 C CA . LYS A 1 85 ? 10.133 7.905 -20.830 1.00 73.62 85 LYS A CA 1
ATOM 715 C C . LYS A 1 85 ? 8.620 7.662 -20.889 1.00 73.62 85 LYS A C 1
ATOM 717 O O . LYS A 1 85 ? 8.171 6.652 -20.353 1.00 73.62 85 LYS A O 1
ATOM 722 N N . GLU A 1 86 ? 7.846 8.523 -21.551 1.00 70.81 86 GLU A N 1
ATOM 723 C CA . GLU A 1 86 ? 6.417 8.291 -21.826 1.00 70.81 86 GLU A CA 1
ATOM 724 C C . GLU A 1 86 ? 6.207 7.188 -22.884 1.00 70.81 86 GLU A C 1
ATOM 726 O O . GLU A 1 86 ? 5.370 6.308 -22.711 1.00 70.81 86 GLU A O 1
ATOM 731 N N . THR A 1 87 ? 7.012 7.182 -23.952 1.00 72.44 87 THR A N 1
ATOM 732 C CA . THR A 1 87 ? 6.872 6.267 -25.103 1.00 72.44 87 THR A CA 1
ATOM 733 C C . THR A 1 87 ? 7.384 4.857 -24.809 1.00 72.44 87 THR A C 1
ATOM 735 O O . THR A 1 87 ? 6.772 3.874 -25.216 1.00 72.44 87 THR A O 1
ATOM 738 N N . PHE A 1 88 ? 8.506 4.745 -24.099 1.00 71.38 88 PHE A N 1
ATOM 739 C CA . PHE A 1 88 ? 9.120 3.474 -23.708 1.00 71.38 88 PHE A CA 1
ATOM 740 C C . PHE A 1 88 ? 8.713 3.031 -22.294 1.00 71.38 88 PHE A C 1
ATOM 742 O O . PHE A 1 88 ? 9.235 2.037 -21.795 1.00 71.38 88 PHE A O 1
ATOM 749 N N . GLY A 1 89 ? 7.785 3.745 -21.645 1.00 56.94 89 GLY A N 1
ATOM 750 C CA . GLY A 1 89 ? 7.193 3.329 -20.370 1.00 56.94 89 GLY A CA 1
ATOM 751 C C . GLY A 1 89 ? 8.134 3.398 -19.163 1.00 56.94 89 GLY A C 1
ATOM 752 O O . GLY A 1 89 ? 7.876 2.756 -18.150 1.00 56.94 89 GLY A O 1
ATOM 753 N N . VAL A 1 90 ? 9.218 4.177 -19.243 1.00 57.59 90 VAL A N 1
ATOM 754 C CA . VAL A 1 90 ? 10.152 4.399 -18.118 1.00 57.59 90 VAL A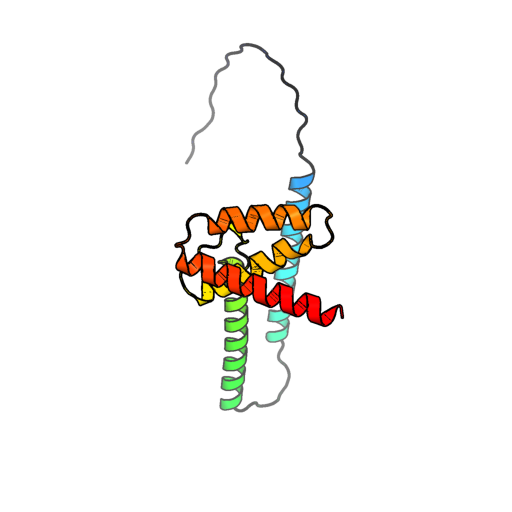 CA 1
ATOM 755 C C . VAL A 1 90 ? 9.570 5.378 -17.084 1.00 57.59 90 VAL A C 1
ATOM 757 O O . VAL A 1 90 ? 10.047 5.452 -15.955 1.00 57.59 90 VAL A O 1
ATOM 760 N N . ASN A 1 91 ? 8.490 6.086 -17.419 1.00 50.06 91 ASN A N 1
ATOM 761 C CA . ASN A 1 91 ? 7.671 6.801 -16.446 1.00 50.06 91 ASN A CA 1
ATOM 762 C C . ASN A 1 91 ? 6.522 5.903 -16.007 1.00 50.06 91 ASN A C 1
ATOM 764 O O . ASN A 1 91 ? 5.641 5.694 -16.830 1.00 50.06 91 ASN A O 1
ATOM 768 N N . ASN A 1 92 ? 6.547 5.410 -14.759 1.00 52.06 92 ASN A N 1
ATOM 769 C CA . ASN A 1 92 ? 5.461 5.184 -13.772 1.00 52.06 92 ASN A CA 1
ATOM 770 C C . ASN A 1 92 ? 3.988 4.956 -14.220 1.00 52.06 92 ASN A C 1
ATOM 772 O O . ASN A 1 92 ? 3.059 5.123 -13.434 1.00 52.06 92 ASN A O 1
ATOM 776 N N . THR A 1 93 ? 3.761 4.586 -15.472 1.00 50.34 93 THR A N 1
ATOM 777 C CA . THR A 1 93 ? 2.475 4.454 -16.171 1.00 50.34 93 THR A CA 1
ATOM 778 C C . THR A 1 93 ? 2.253 3.026 -16.655 1.00 50.34 93 THR A C 1
ATOM 780 O O . THR A 1 93 ? 1.168 2.706 -17.138 1.00 50.34 93 THR A O 1
ATOM 783 N N . CYS A 1 94 ? 3.225 2.130 -16.435 1.00 60.16 94 CYS A N 1
ATOM 784 C CA . CYS A 1 94 ? 2.903 0.728 -16.216 1.00 60.16 94 CYS A CA 1
ATOM 785 C C . CYS A 1 94 ? 1.951 0.695 -15.019 1.00 60.16 94 CYS A C 1
ATOM 787 O O . CYS A 1 94 ? 2.359 0.982 -13.893 1.00 60.16 94 CYS A O 1
ATOM 789 N N . GLY A 1 95 ? 0.668 0.432 -15.278 1.00 74.00 95 GLY A N 1
ATOM 790 C CA . GLY A 1 95 ? -0.329 0.266 -14.226 1.00 74.00 95 GLY A CA 1
ATOM 791 C C . GLY A 1 95 ? 0.138 -0.759 -13.193 1.00 74.00 95 GLY A C 1
ATOM 792 O O . GLY A 1 95 ? 1.059 -1.531 -13.454 1.00 74.00 95 GLY A O 1
ATOM 793 N N . ILE A 1 96 ? -0.508 -0.779 -12.026 1.00 90.00 96 ILE A N 1
ATOM 794 C CA . ILE A 1 96 ? -0.186 -1.704 -10.921 1.00 90.00 96 ILE A CA 1
ATOM 795 C C . ILE A 1 96 ? 0.027 -3.144 -11.431 1.00 90.00 96 ILE A C 1
ATOM 797 O O . ILE A 1 96 ? 0.939 -3.821 -10.970 1.00 90.00 96 ILE A O 1
ATOM 801 N N . ASP A 1 97 ? -0.746 -3.563 -12.438 1.00 91.31 97 ASP A N 1
ATOM 802 C CA . ASP A 1 97 ? -0.696 -4.893 -13.062 1.00 91.31 97 ASP A CA 1
ATOM 803 C C . ASP A 1 97 ? 0.610 -5.218 -13.812 1.00 91.31 97 ASP A C 1
ATOM 805 O O . ASP A 1 97 ? 0.939 -6.386 -13.997 1.00 91.31 97 ASP A O 1
ATOM 809 N N . ALA A 1 98 ? 1.349 -4.208 -14.272 1.00 89.31 98 ALA A N 1
ATOM 810 C CA . ALA A 1 98 ? 2.578 -4.367 -15.049 1.00 89.31 98 ALA A CA 1
ATOM 811 C C . ALA A 1 98 ? 3.855 -4.116 -14.223 1.00 89.31 98 ALA A C 1
ATOM 813 O O . ALA A 1 98 ? 4.961 -4.197 -14.760 1.00 89.31 98 ALA A O 1
ATOM 814 N N . MET A 1 99 ? 3.725 -3.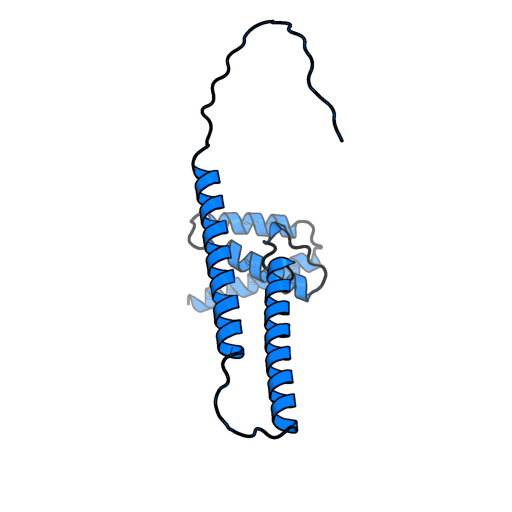799 -12.930 1.00 89.06 99 MET A N 1
ATOM 815 C CA . MET A 1 99 ? 4.873 -3.623 -12.042 1.00 89.06 99 MET A CA 1
ATOM 816 C C . MET A 1 99 ? 5.471 -4.964 -11.609 1.00 89.06 99 MET A C 1
ATOM 818 O O . MET A 1 99 ? 4.756 -5.896 -11.256 1.00 89.06 99 MET A O 1
ATOM 822 N N . ASN A 1 100 ? 6.804 -5.025 -11.573 1.00 92.19 100 ASN A N 1
ATOM 823 C CA . ASN A 1 100 ? 7.561 -6.161 -11.048 1.00 92.19 100 ASN A CA 1
ATOM 824 C C . ASN A 1 100 ? 8.686 -5.657 -10.120 1.00 92.19 100 ASN A C 1
ATOM 826 O O . ASN A 1 100 ? 9.831 -5.539 -10.562 1.00 92.19 100 ASN A O 1
ATOM 830 N N . PRO A 1 101 ? 8.359 -5.261 -8.874 1.00 94.62 101 PRO A N 1
ATOM 831 C CA . PRO A 1 101 ? 9.309 -4.621 -7.967 1.00 94.62 101 PRO A CA 1
ATOM 832 C C . PRO A 1 101 ? 10.409 -5.585 -7.501 1.00 94.62 101 PRO A C 1
ATOM 834 O O . PRO A 1 101 ? 10.149 -6.750 -7.204 1.00 94.62 101 PRO A O 1
ATOM 837 N N . SER A 1 102 ? 11.642 -5.083 -7.408 1.00 94.75 102 SER A N 1
ATOM 838 C CA . SER A 1 102 ? 12.830 -5.870 -7.045 1.00 94.75 102 SER A CA 1
ATOM 839 C C . SER A 1 102 ? 13.733 -5.182 -6.019 1.00 94.75 102 SER A C 1
ATOM 841 O O . SER A 1 102 ? 14.338 -5.849 -5.179 1.00 94.75 102 SER A O 1
ATOM 843 N N . SER A 1 103 ? 13.799 -3.850 -6.050 1.00 96.62 103 SER A N 1
ATOM 844 C CA . SER A 1 103 ? 14.522 -3.026 -5.085 1.00 96.62 103 SER A CA 1
ATOM 845 C C . SER A 1 103 ? 13.591 -2.508 -3.986 1.00 96.62 103 SER A C 1
ATOM 847 O O . SER A 1 103 ? 12.365 -2.496 -4.124 1.00 96.62 103 SER A O 1
ATOM 849 N N . LYS A 1 104 ? 14.165 -2.040 -2.875 1.00 95.62 104 LYS A N 1
ATOM 850 C CA . LYS A 1 104 ? 13.388 -1.424 -1.790 1.00 95.62 104 LYS A CA 1
ATOM 851 C C . LYS A 1 104 ? 12.637 -0.183 -2.283 1.00 95.62 104 LYS A C 1
ATOM 853 O O . LYS A 1 104 ? 11.506 0.073 -1.865 1.00 95.62 104 LYS A O 1
ATOM 858 N N . GLU A 1 105 ? 13.269 0.578 -3.163 1.00 93.50 105 GLU A N 1
ATOM 859 C CA . GLU A 1 105 ? 12.712 1.761 -3.802 1.00 93.50 105 GLU A CA 1
ATOM 860 C C . GLU A 1 105 ? 11.529 1.377 -4.702 1.00 93.50 105 GLU A C 1
ATOM 862 O O . GLU A 1 105 ? 10.471 1.999 -4.595 1.00 93.50 105 GLU A O 1
ATOM 867 N N . ASP A 1 106 ? 11.638 0.287 -5.474 1.00 91.75 106 ASP A N 1
ATOM 868 C CA . ASP A 1 106 ? 10.532 -0.229 -6.293 1.00 91.75 106 ASP A CA 1
ATOM 869 C C . ASP A 1 106 ? 9.326 -0.602 -5.420 1.00 91.75 106 ASP A C 1
ATOM 871 O O . ASP A 1 106 ? 8.192 -0.238 -5.728 1.00 91.75 106 ASP A O 1
ATOM 875 N N . PHE A 1 107 ? 9.554 -1.299 -4.299 1.00 95.94 107 PHE A N 1
ATOM 876 C CA . PHE A 1 107 ? 8.482 -1.660 -3.362 1.00 95.94 107 PHE A CA 1
ATOM 877 C C . PHE A 1 107 ? 7.856 -0.440 -2.680 1.00 95.94 107 PHE A C 1
ATOM 879 O O . PHE A 1 107 ? 6.670 -0.463 -2.341 1.00 95.94 107 PHE A O 1
ATOM 886 N N . THR A 1 108 ? 8.622 0.637 -2.503 1.00 95.62 108 THR A N 1
ATOM 887 C CA . THR A 1 108 ? 8.101 1.900 -1.968 1.00 95.62 108 THR A CA 1
ATOM 888 C C . THR A 1 108 ? 7.129 2.542 -2.959 1.00 95.62 108 THR A C 1
ATOM 890 O O . THR A 1 108 ? 6.037 2.956 -2.565 1.00 95.62 108 THR A O 1
ATOM 893 N N . GLU A 1 109 ? 7.478 2.567 -4.247 1.00 92.88 109 GLU A N 1
ATOM 894 C CA . GLU A 1 109 ? 6.600 3.101 -5.293 1.00 92.88 109 GLU A CA 1
ATOM 895 C C . GLU A 1 109 ? 5.384 2.194 -5.542 1.00 92.88 109 GLU A C 1
ATOM 897 O O . GLU A 1 109 ? 4.252 2.677 -5.618 1.00 92.88 109 GLU A O 1
ATOM 902 N N . PHE A 1 110 ? 5.577 0.872 -5.559 1.00 95.50 110 PHE A N 1
ATOM 903 C CA . PHE A 1 110 ? 4.483 -0.095 -5.676 1.00 95.50 110 PHE A CA 1
ATOM 904 C C . PHE A 1 110 ? 3.469 0.059 -4.533 1.00 95.50 110 PHE A C 1
ATOM 906 O O . PHE A 1 110 ? 2.260 0.132 -4.766 1.00 95.50 110 PHE A O 1
ATOM 913 N N . GLY A 1 111 ? 3.954 0.201 -3.295 1.00 95.88 111 GLY A N 1
ATOM 914 C CA . GLY A 1 111 ? 3.111 0.456 -2.128 1.00 95.88 111 GLY A CA 1
ATOM 915 C C . GLY A 1 111 ? 2.323 1.766 -2.227 1.00 95.88 111 GLY A C 1
ATOM 916 O O . GLY A 1 111 ? 1.157 1.815 -1.827 1.00 95.88 111 GLY A O 1
ATOM 917 N N . LYS A 1 112 ? 2.916 2.820 -2.802 1.00 95.25 112 LYS A N 1
ATOM 918 C CA . LYS A 1 112 ? 2.237 4.104 -3.030 1.00 95.25 112 LYS A CA 1
ATOM 919 C C . LYS A 1 112 ? 1.078 3.964 -4.019 1.00 95.25 112 LYS A C 1
ATOM 921 O O . LYS A 1 112 ? -0.022 4.422 -3.711 1.00 95.25 112 LYS A O 1
ATOM 926 N N . LEU A 1 113 ? 1.286 3.291 -5.151 1.00 94.38 113 LEU A N 1
ATOM 927 C CA . LEU A 1 113 ? 0.225 3.073 -6.140 1.00 94.38 113 LEU A CA 1
ATOM 928 C C . LEU A 1 113 ? -0.890 2.166 -5.607 1.00 94.38 113 LEU A C 1
ATOM 930 O O . LEU A 1 113 ? -2.069 2.467 -5.801 1.00 94.38 113 LEU A O 1
ATOM 934 N N . LEU A 1 114 ? -0.540 1.097 -4.879 1.00 96.19 114 LEU A N 1
ATOM 935 C CA . LEU A 1 114 ? -1.522 0.243 -4.205 1.00 96.19 114 LEU A CA 1
ATOM 936 C C . LEU A 1 114 ? -2.366 1.043 -3.215 1.00 96.19 114 LEU A C 1
ATOM 938 O O . LEU A 1 114 ? -3.593 0.954 -3.250 1.00 96.19 114 LEU A O 1
ATOM 942 N N . LYS A 1 115 ? -1.729 1.864 -2.370 1.00 96.62 115 LYS A N 1
ATOM 943 C CA . LYS A 1 115 ? -2.428 2.755 -1.439 1.00 96.62 115 LYS A CA 1
ATOM 944 C C . LYS A 1 115 ? -3.406 3.650 -2.192 1.00 96.62 115 LYS A C 1
ATOM 946 O O . LYS A 1 115 ? -4.588 3.632 -1.868 1.00 96.62 115 LYS A O 1
ATOM 951 N N . GLU A 1 116 ? -2.931 4.402 -3.185 1.00 96.19 116 GLU A N 1
ATOM 952 C CA . GLU A 1 116 ? -3.765 5.327 -3.960 1.00 96.19 116 GLU A CA 1
ATOM 953 C C . GLU A 1 116 ? -4.957 4.619 -4.606 1.00 96.19 116 GLU A C 1
ATOM 955 O O . GLU A 1 116 ? -6.066 5.156 -4.604 1.00 96.19 116 GLU A O 1
ATOM 960 N N . LYS A 1 117 ? -4.759 3.402 -5.125 1.00 95.88 117 LYS A N 1
ATOM 961 C CA . LYS A 1 117 ? -5.834 2.627 -5.742 1.00 95.88 117 LYS A CA 1
ATOM 962 C C . LYS A 1 117 ? -6.843 2.103 -4.727 1.00 95.88 117 LYS A C 1
ATOM 964 O O . LYS A 1 117 ? -8.044 2.173 -4.980 1.00 95.88 117 LYS A O 1
ATOM 969 N N . ILE A 1 118 ? -6.373 1.584 -3.597 1.00 97.44 118 ILE A N 1
ATOM 970 C CA . ILE A 1 118 ? -7.216 1.007 -2.548 1.00 97.44 118 ILE A CA 1
ATOM 971 C C . ILE A 1 118 ? -8.053 2.102 -1.874 1.00 97.44 118 ILE A C 1
ATOM 973 O O . ILE A 1 118 ? -9.269 1.954 -1.744 1.00 97.44 118 ILE A O 1
ATOM 977 N N . THR A 1 119 ? -7.448 3.241 -1.517 1.00 97.69 119 THR A N 1
ATOM 978 C CA . THR A 1 119 ? -8.134 4.308 -0.768 1.00 97.69 119 THR A CA 1
ATOM 979 C C . THR A 1 119 ? -9.194 5.058 -1.579 1.00 97.69 119 THR A C 1
ATOM 981 O O . THR A 1 119 ? -10.020 5.749 -0.993 1.00 97.69 119 THR A O 1
ATOM 984 N N . GLN A 1 120 ? -9.256 4.888 -2.908 1.00 97.94 120 GLN A N 1
ATOM 985 C CA . GLN A 1 120 ? -10.357 5.414 -3.740 1.00 97.94 120 GLN A CA 1
ATOM 986 C C . GLN A 1 120 ? -11.742 4.942 -3.268 1.00 97.94 120 GLN A C 1
ATOM 988 O O . GLN A 1 120 ? -12.744 5.608 -3.526 1.00 97.94 120 GLN A O 1
ATOM 993 N N . TYR A 1 121 ? -11.799 3.807 -2.569 1.00 97.81 121 TYR A N 1
ATOM 994 C CA . TYR A 1 121 ? -13.039 3.170 -2.138 1.00 97.81 121 TYR A CA 1
ATOM 995 C C . TYR A 1 121 ? -13.283 3.267 -0.627 1.00 97.81 121 TYR A C 1
ATOM 997 O O . TYR A 1 121 ? -14.161 2.575 -0.120 1.00 97.81 121 TYR A O 1
ATOM 1005 N N . GLU A 1 122 ? -12.566 4.136 0.096 1.00 97.50 122 GLU A N 1
ATOM 1006 C CA . GLU A 1 122 ? -12.630 4.229 1.567 1.00 97.50 122 GLU A CA 1
ATOM 1007 C C . GLU A 1 122 ? -14.031 4.532 2.131 1.00 97.50 122 GLU A C 1
ATOM 1009 O O . GLU A 1 122 ? -14.331 4.203 3.275 1.00 97.50 122 GLU A O 1
ATOM 1014 N N . LYS A 1 123 ? -14.910 5.134 1.319 1.00 97.81 123 LYS A N 1
ATOM 1015 C CA . LYS A 1 123 ? -16.300 5.461 1.685 1.00 97.81 123 LYS A CA 1
ATOM 1016 C C . LYS A 1 123 ? -17.284 4.311 1.449 1.00 97.81 123 LYS A C 1
ATOM 1018 O O . LYS A 1 123 ? -18.456 4.434 1.793 1.00 97.81 123 LYS A O 1
ATOM 1023 N N . SER A 1 124 ? -16.845 3.224 0.815 1.00 98.31 124 SER A N 1
ATOM 1024 C CA . SER A 1 124 ? -17.686 2.054 0.570 1.00 98.31 124 SER A CA 1
ATOM 1025 C C . SER A 1 124 ? -18.003 1.340 1.882 1.00 98.31 124 SER A C 1
ATOM 1027 O O . SER A 1 124 ? -17.110 1.081 2.686 1.00 98.31 124 SER A O 1
ATOM 1029 N N . LEU A 1 125 ? -19.258 0.923 2.065 1.00 98.19 125 LEU A N 1
ATOM 1030 C CA . LEU A 1 125 ? -19.668 0.099 3.211 1.00 98.19 125 LEU A CA 1
ATOM 1031 C C . LEU A 1 125 ? -18.945 -1.260 3.252 1.00 98.19 125 LEU A C 1
ATOM 1033 O O . LEU A 1 125 ? -18.864 -1.885 4.305 1.00 98.19 125 LEU A O 1
ATOM 1037 N N . HIS A 1 126 ? -18.399 -1.708 2.118 1.00 98.19 126 HIS A N 1
ATOM 1038 C CA . HIS A 1 126 ? -17.637 -2.953 2.003 1.00 98.19 126 HIS A CA 1
ATOM 1039 C C . HIS A 1 126 ? -16.132 -2.772 2.248 1.00 98.19 126 HIS A C 1
ATOM 1041 O O . HIS A 1 126 ? -15.392 -3.749 2.207 1.00 98.19 126 HIS A O 1
ATOM 1047 N N . TYR A 1 127 ? -15.654 -1.544 2.472 1.00 98.50 127 TYR A N 1
ATOM 1048 C CA . TYR A 1 127 ? -14.220 -1.257 2.531 1.00 98.50 127 TYR A CA 1
ATOM 1049 C C . TYR A 1 127 ? -13.523 -1.969 3.695 1.00 98.50 127 TYR A C 1
ATOM 1051 O O . TYR A 1 127 ? -12.459 -2.556 3.514 1.00 98.50 127 TYR A O 1
ATOM 1059 N N . ALA A 1 128 ? -14.145 -1.969 4.877 1.00 97.75 128 ALA A N 1
ATOM 1060 C CA . ALA A 1 128 ? -13.580 -2.605 6.063 1.00 97.75 128 ALA A CA 1
ATOM 1061 C C . ALA A 1 128 ? -13.446 -4.129 5.902 1.00 97.75 128 ALA A C 1
ATOM 1063 O O . ALA A 1 128 ? -12.371 -4.671 6.145 1.00 97.75 128 ALA A O 1
ATOM 1064 N N . SER A 1 129 ? -14.501 -4.809 5.436 1.00 98.25 129 SER A N 1
ATOM 1065 C CA . SER A 1 129 ? -14.477 -6.263 5.228 1.00 98.25 129 SER A CA 1
ATOM 1066 C C . SER A 1 129 ? -13.535 -6.675 4.095 1.00 98.25 129 SER A C 1
ATOM 1068 O O . SER A 1 129 ? -12.857 -7.694 4.193 1.00 98.25 129 SER A O 1
ATOM 1070 N N . PHE A 1 130 ? -13.445 -5.864 3.036 1.00 98.44 130 PHE A N 1
ATOM 1071 C CA . PHE A 1 130 ? -12.452 -6.040 1.980 1.00 98.44 130 PHE A CA 1
ATOM 1072 C C . PHE A 1 130 ? -11.019 -5.952 2.523 1.00 98.44 130 PHE A C 1
ATOM 1074 O O . PHE A 1 130 ? -10.213 -6.835 2.238 1.00 98.44 130 PHE A O 1
ATOM 1081 N N . LEU A 1 131 ? -10.699 -4.919 3.313 1.00 98.31 131 LEU A N 1
ATOM 1082 C CA . LEU A 1 131 ? -9.361 -4.760 3.888 1.00 98.31 131 LEU A CA 1
ATOM 1083 C C . LEU A 1 131 ? -9.006 -5.898 4.847 1.00 98.31 131 LEU A C 1
ATOM 1085 O O . LEU A 1 131 ? -7.866 -6.351 4.835 1.00 98.31 131 LEU A O 1
ATOM 1089 N N . GLU A 1 132 ? -9.959 -6.372 5.650 1.00 97.62 132 GLU A N 1
ATOM 1090 C CA . GLU A 1 132 ? -9.749 -7.513 6.546 1.00 97.62 132 GLU A CA 1
ATOM 1091 C C . GLU A 1 132 ? -9.334 -8.772 5.769 1.00 97.62 132 GLU A C 1
ATOM 1093 O O . GLU A 1 132 ? -8.325 -9.400 6.100 1.00 97.62 132 GLU A O 1
ATOM 1098 N N . ALA A 1 133 ? -10.069 -9.104 4.702 1.00 98.31 133 ALA A N 1
ATOM 1099 C CA . ALA A 1 133 ? -9.750 -10.242 3.845 1.00 98.31 133 ALA A CA 1
ATOM 1100 C C . ALA A 1 133 ? -8.404 -10.055 3.129 1.00 98.31 133 ALA A C 1
ATOM 1102 O O . ALA A 1 133 ? -7.545 -10.931 3.199 1.00 98.31 133 ALA A O 1
ATOM 1103 N N . LEU A 1 134 ? -8.180 -8.886 2.517 1.00 98.25 134 LEU A N 1
ATOM 1104 C CA . LEU A 1 134 ? -6.944 -8.587 1.795 1.00 98.25 134 LEU A CA 1
ATOM 1105 C C . LEU A 1 134 ? -5.714 -8.707 2.701 1.00 98.25 134 LEU A C 1
ATOM 1107 O O . LEU A 1 134 ? -4.744 -9.356 2.323 1.00 98.25 134 LEU A O 1
ATOM 1111 N N . VAL A 1 135 ? -5.746 -8.104 3.896 1.00 97.69 135 VAL A N 1
ATOM 1112 C CA . VAL A 1 135 ? -4.627 -8.152 4.851 1.00 97.69 135 VAL A CA 1
ATOM 1113 C C . VAL A 1 135 ? -4.336 -9.590 5.274 1.00 97.69 135 VAL A C 1
ATOM 1115 O O . VAL A 1 135 ? -3.169 -9.975 5.340 1.00 97.69 135 VAL A O 1
ATOM 1118 N N . ARG A 1 136 ? -5.372 -10.398 5.526 1.00 97.50 136 ARG A N 1
ATOM 1119 C CA . ARG A 1 136 ? -5.202 -11.818 5.851 1.00 97.50 136 ARG A CA 1
ATOM 1120 C C . ARG A 1 136 ? -4.527 -12.576 4.708 1.00 97.50 136 ARG A C 1
ATOM 1122 O O . ARG A 1 136 ? -3.556 -13.287 4.960 1.00 97.50 136 ARG A O 1
ATOM 1129 N N . ASP A 1 137 ? -5.019 -12.410 3.485 1.00 98.19 137 ASP A N 1
ATOM 1130 C CA . ASP A 1 137 ? -4.554 -13.170 2.324 1.00 98.19 137 ASP A CA 1
ATOM 1131 C C . ASP A 1 137 ? -3.105 -12.828 1.954 1.00 98.19 137 ASP A C 1
ATOM 1133 O O . ASP A 1 137 ? -2.321 -13.730 1.670 1.00 98.19 137 ASP A O 1
ATOM 1137 N N . VAL A 1 138 ? -2.699 -11.554 2.035 1.00 97.38 138 VAL A N 1
ATOM 1138 C CA . VAL A 1 138 ? -1.306 -11.155 1.738 1.00 97.38 138 VAL A CA 1
ATOM 1139 C C . VAL A 1 138 ? -0.319 -11.506 2.855 1.00 97.38 138 VAL A C 1
ATOM 1141 O O . VAL A 1 138 ? 0.883 -11.559 2.608 1.00 97.38 138 VAL A O 1
ATOM 1144 N N . CYS A 1 139 ? -0.799 -11.747 4.080 1.00 97.94 139 CYS A N 1
ATOM 1145 C CA . CYS A 1 139 ? 0.055 -12.075 5.226 1.00 97.94 139 CYS A CA 1
ATOM 1146 C C . CYS A 1 139 ? 0.149 -13.580 5.518 1.00 97.94 139 CYS A C 1
ATOM 1148 O O . CYS A 1 139 ? 0.958 -13.977 6.355 1.00 97.94 139 CYS A O 1
ATOM 1150 N N . ILE A 1 140 ? -0.658 -14.428 4.869 1.00 97.38 140 ILE A N 1
ATOM 1151 C CA . ILE A 1 140 ? -0.785 -15.852 5.227 1.00 97.38 140 ILE A CA 1
ATOM 1152 C C . ILE A 1 140 ? 0.519 -16.650 5.073 1.00 97.38 140 ILE A C 1
ATOM 1154 O O . ILE A 1 140 ? 0.721 -17.631 5.782 1.00 97.38 140 ILE A O 1
ATOM 1158 N N . SER A 1 141 ? 1.405 -16.234 4.164 1.00 96.88 141 SER A N 1
ATOM 1159 C CA . SER A 1 141 ? 2.692 -16.888 3.900 1.00 96.88 141 SER A CA 1
ATOM 1160 C C . SER A 1 141 ? 3.860 -16.311 4.704 1.00 96.88 141 SER A C 1
ATOM 1162 O O . SER A 1 141 ? 4.992 -16.748 4.507 1.00 96.88 141 SER A O 1
ATOM 1164 N N . LEU A 1 142 ? 3.625 -15.305 5.553 1.00 97.69 142 LEU A N 1
ATOM 1165 C CA . LEU A 1 142 ? 4.683 -14.670 6.337 1.00 97.69 142 LEU A CA 1
ATOM 1166 C C . LEU A 1 142 ? 5.126 -15.554 7.503 1.00 97.69 142 LEU A C 1
ATOM 1168 O O . LEU A 1 142 ? 4.331 -16.266 8.119 1.00 97.69 142 LEU A O 1
ATOM 1172 N N . GLU A 1 143 ? 6.403 -15.443 7.859 1.00 98.38 143 GLU A N 1
ATOM 1173 C CA . GLU A 1 143 ? 6.914 -16.021 9.095 1.00 98.38 143 GLU A CA 1
ATOM 1174 C C . GLU A 1 143 ? 6.308 -15.325 10.321 1.00 98.38 143 GLU A C 1
ATOM 1176 O O . GLU A 1 143 ? 5.924 -14.152 10.292 1.00 98.38 143 GLU A O 1
ATOM 1181 N N . ILE A 1 144 ? 6.260 -16.051 11.441 1.00 97.38 144 ILE A N 1
ATOM 1182 C CA . ILE A 1 144 ? 5.614 -15.594 12.679 1.00 97.38 144 ILE A CA 1
ATOM 1183 C C . ILE A 1 144 ? 6.178 -14.248 13.153 1.00 97.38 144 ILE A C 1
ATOM 1185 O O . ILE A 1 144 ? 5.423 -13.400 13.632 1.00 97.38 144 ILE A O 1
ATOM 1189 N N . ASP A 1 145 ? 7.487 -14.036 13.041 1.00 98.31 145 ASP A N 1
ATOM 1190 C CA . ASP A 1 145 ? 8.115 -12.811 13.535 1.00 98.31 145 ASP A CA 1
ATOM 1191 C C . ASP A 1 145 ? 7.807 -11.593 12.657 1.00 98.31 145 ASP A C 1
ATOM 1193 O O . ASP A 1 145 ? 7.613 -10.497 13.189 1.00 98.31 145 ASP A O 1
ATOM 1197 N N . ASP A 1 146 ? 7.666 -11.770 11.344 1.00 98.06 146 ASP A N 1
ATOM 1198 C CA . ASP A 1 146 ? 7.230 -10.695 10.450 1.00 98.06 146 ASP A CA 1
ATOM 1199 C C . ASP A 1 146 ? 5.739 -10.391 10.616 1.00 98.06 146 ASP A C 1
ATOM 1201 O O . ASP A 1 146 ? 5.355 -9.220 10.690 1.00 98.06 146 ASP A O 1
ATOM 1205 N N . LEU A 1 147 ? 4.905 -11.419 10.809 1.00 98.25 147 LEU A N 1
ATOM 1206 C CA . LEU A 1 147 ? 3.492 -11.230 11.136 1.00 98.25 147 LEU A CA 1
ATOM 1207 C C . LEU A 1 147 ? 3.320 -10.435 12.441 1.00 98.25 147 LEU A C 1
ATOM 1209 O O . LEU A 1 147 ? 2.548 -9.475 12.480 1.00 98.25 147 LEU A O 1
ATOM 1213 N N . LYS A 1 148 ? 4.089 -10.762 13.492 1.00 98.12 148 LYS A N 1
ATOM 1214 C CA . LYS A 1 148 ? 4.086 -10.010 14.762 1.00 98.12 148 LYS A CA 1
ATOM 1215 C C . LYS A 1 148 ? 4.441 -8.537 14.568 1.00 98.12 148 LYS A C 1
ATOM 1217 O O . LYS A 1 148 ? 3.820 -7.687 15.206 1.00 98.12 148 LYS A O 1
ATOM 1222 N N . LYS A 1 149 ? 5.414 -8.210 13.705 1.00 98.12 149 LYS A N 1
ATOM 1223 C CA . LYS A 1 149 ? 5.772 -6.809 13.409 1.00 98.12 149 LYS A CA 1
ATOM 1224 C C . LYS A 1 149 ? 4.571 -6.052 12.837 1.00 98.12 149 LYS A C 1
ATOM 1226 O O . LYS A 1 149 ? 4.233 -4.992 13.357 1.00 98.12 149 LYS A O 1
ATOM 1231 N N . ILE A 1 150 ? 3.887 -6.626 11.844 1.00 97.88 150 ILE A N 1
ATOM 1232 C CA . ILE A 1 150 ? 2.695 -6.026 11.220 1.00 97.88 150 ILE A CA 1
ATOM 1233 C C . ILE A 1 150 ? 1.556 -5.880 12.241 1.00 97.88 150 ILE A C 1
ATOM 1235 O O . ILE A 1 150 ? 0.960 -4.807 12.358 1.00 97.88 150 ILE A O 1
ATOM 1239 N N . THR A 1 151 ? 1.278 -6.924 13.033 1.00 97.88 151 THR A N 1
ATOM 1240 C CA . THR A 1 151 ? 0.245 -6.888 14.084 1.00 97.88 151 THR A CA 1
ATOM 1241 C C . THR A 1 151 ? 0.511 -5.786 15.113 1.00 97.88 151 THR A C 1
ATOM 1243 O O . THR A 1 151 ? -0.409 -5.057 15.495 1.00 97.88 151 THR A O 1
ATOM 1246 N N . ASN A 1 152 ? 1.765 -5.620 15.542 1.00 98.31 152 ASN A N 1
ATOM 1247 C CA . ASN A 1 152 ? 2.145 -4.573 16.486 1.00 98.31 152 ASN A CA 1
ATOM 1248 C C . ASN A 1 152 ? 1.916 -3.175 15.899 1.00 98.31 152 ASN A C 1
ATOM 1250 O O . ASN A 1 152 ? 1.350 -2.324 16.583 1.00 98.31 152 ASN A O 1
ATOM 1254 N N . THR A 1 153 ? 2.273 -2.943 14.630 1.00 98.19 153 THR A N 1
ATOM 1255 C CA . THR A 1 153 ? 2.001 -1.669 13.941 1.00 98.19 153 THR A CA 1
ATOM 1256 C C . THR A 1 153 ? 0.507 -1.327 13.945 1.00 98.19 153 THR A C 1
ATOM 1258 O O . THR A 1 153 ? 0.139 -0.202 14.280 1.00 98.19 153 THR A O 1
ATOM 1261 N N . LEU A 1 154 ? -0.370 -2.295 13.650 1.00 97.56 154 LEU A N 1
ATOM 1262 C CA . LEU A 1 154 ? -1.824 -2.084 13.678 1.00 97.56 154 LEU A CA 1
ATOM 1263 C C . LEU A 1 154 ? -2.363 -1.846 15.098 1.00 97.56 154 LEU A C 1
ATOM 1265 O O . LEU A 1 154 ? -3.249 -1.014 15.294 1.00 97.56 154 LEU A O 1
ATOM 1269 N N . THR A 1 155 ? -1.811 -2.537 16.097 1.00 97.94 155 THR A N 1
ATOM 1270 C CA . THR A 1 155 ? -2.194 -2.369 17.511 1.00 97.94 155 THR A CA 1
ATOM 1271 C C . THR A 1 155 ? -1.851 -0.966 18.022 1.00 97.94 155 THR A C 1
ATOM 1273 O O . THR A 1 155 ? -2.660 -0.331 18.707 1.00 97.94 155 THR A O 1
ATOM 1276 N N . VAL A 1 156 ? -0.673 -0.453 17.648 1.00 98.44 156 VAL A N 1
ATOM 1277 C CA . VAL A 1 156 ? -0.254 0.922 17.951 1.00 98.44 156 VAL A CA 1
ATOM 1278 C C . VAL A 1 156 ? -1.197 1.921 17.281 1.00 98.44 156 VAL A C 1
ATOM 1280 O O . VAL A 1 156 ? -1.753 2.766 17.978 1.00 98.44 156 VAL A O 1
ATOM 1283 N N . LEU A 1 157 ? -1.476 1.763 15.982 1.00 97.88 157 LEU A N 1
ATOM 1284 C CA . LEU A 1 157 ? -2.400 2.635 15.244 1.00 97.88 157 LEU A CA 1
ATOM 1285 C C . LEU A 1 157 ? -3.812 2.656 15.858 1.00 97.88 157 LEU A C 1
ATOM 1287 O O . LEU A 1 157 ? -4.436 3.712 15.966 1.00 97.88 157 LEU A O 1
ATOM 1291 N N . CYS A 1 158 ? -4.325 1.500 16.288 1.00 97.25 158 CYS A N 1
ATOM 1292 C CA . CYS A 1 158 ? -5.613 1.405 16.980 1.00 97.25 158 CYS A CA 1
ATOM 1293 C C . CYS A 1 158 ? -5.611 2.224 18.281 1.00 97.25 158 CYS A C 1
ATOM 1295 O O . CYS A 1 158 ? -6.511 3.031 18.517 1.00 97.25 158 CYS A O 1
ATOM 1297 N N . SER A 1 159 ? -4.554 2.081 19.084 1.00 97.62 159 SER A N 1
ATOM 1298 C CA . SER A 1 159 ? -4.379 2.844 20.325 1.00 97.62 159 SER A CA 1
ATOM 1299 C C . SER A 1 159 ? -4.262 4.352 20.070 1.00 97.62 159 SER A C 1
ATOM 1301 O O . SER A 1 159 ? -4.771 5.151 20.854 1.00 97.62 159 SER A O 1
ATOM 1303 N N . GLU A 1 160 ? -3.598 4.761 18.985 1.00 97.69 160 GLU A N 1
ATOM 1304 C CA . GLU A 1 160 ? -3.495 6.164 18.567 1.00 97.69 160 GLU A CA 1
ATOM 1305 C C . GLU A 1 160 ? -4.859 6.742 18.184 1.00 97.69 160 GLU A C 1
ATOM 1307 O O . GLU A 1 160 ? -5.210 7.821 18.661 1.00 97.69 160 GLU A O 1
ATOM 1312 N N . LYS A 1 161 ? -5.664 6.015 17.398 1.00 96.56 161 LYS A N 1
ATOM 1313 C CA . LYS A 1 161 ? -7.022 6.447 17.033 1.00 96.56 161 LYS A CA 1
ATOM 1314 C C . LYS A 1 161 ? -7.935 6.589 18.250 1.00 96.56 161 LYS A C 1
ATOM 1316 O O . LYS A 1 161 ? -8.552 7.633 18.418 1.00 96.56 161 LYS A O 1
ATOM 1321 N N . GLN A 1 162 ? -7.933 5.606 19.152 1.00 96.81 162 GLN A N 1
ATOM 1322 C CA . GLN A 1 162 ? -8.723 5.662 20.388 1.00 96.81 162 GLN A CA 1
ATOM 1323 C C . GLN A 1 162 ? -8.368 6.857 21.281 1.00 96.81 162 GLN A C 1
ATOM 1325 O O . GLN A 1 162 ? -9.211 7.334 22.034 1.00 96.81 162 GLN A O 1
ATOM 1330 N N . LYS A 1 163 ? -7.112 7.319 21.247 1.00 96.75 163 LYS A N 1
ATOM 1331 C CA . LYS A 1 163 ? -6.686 8.522 21.975 1.00 96.75 163 LYS A CA 1
ATOM 1332 C C . LYS A 1 163 ? -7.157 9.810 21.306 1.00 96.75 163 LYS A C 1
ATOM 1334 O O . LYS A 1 163 ? -7.407 10.762 22.023 1.00 96.75 163 LYS A O 1
ATOM 1339 N N . GLN A 1 164 ? -7.249 9.848 19.976 1.00 95.94 164 GLN A N 1
ATOM 1340 C CA . GLN A 1 164 ? -7.743 11.017 19.233 1.00 95.94 164 GLN A CA 1
ATOM 1341 C C . GLN A 1 164 ? -9.263 11.194 19.354 1.00 95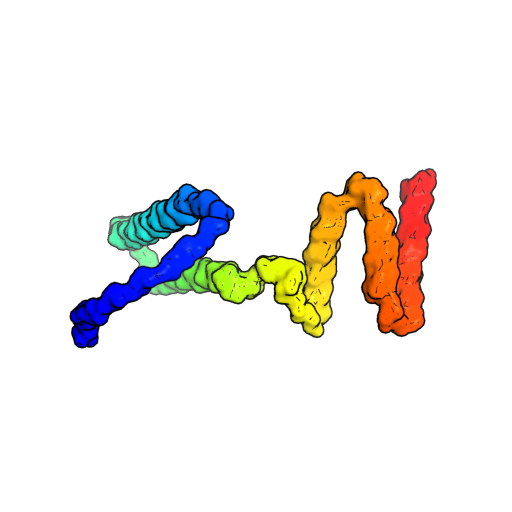.94 164 GLN A C 1
ATOM 1343 O O . GLN A 1 164 ? -9.758 12.305 19.207 1.00 95.94 164 GLN A O 1
ATOM 1348 N N . GLU A 1 165 ? -9.996 10.107 19.603 1.00 90.56 165 GLU A N 1
ATOM 1349 C CA . GLU A 1 165 ? -11.453 10.118 19.796 1.00 90.56 165 GLU A CA 1
ATOM 1350 C C . GLU A 1 165 ? -11.891 10.461 21.235 1.00 90.56 165 GLU A C 1
ATOM 1352 O O . GLU A 1 165 ? -13.084 10.654 21.470 1.00 90.56 165 GLU A O 1
ATOM 1357 N N . LYS A 1 166 ? -10.955 10.515 22.193 1.00 77.62 166 LYS A N 1
ATOM 1358 C CA . LYS A 1 166 ? -11.198 10.900 23.595 1.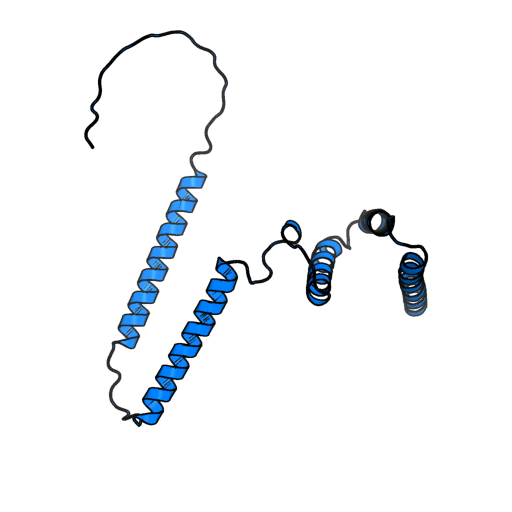00 77.62 166 LYS A CA 1
ATOM 1359 C C . LYS A 1 166 ? -10.911 12.376 23.825 1.00 77.62 166 LYS A C 1
ATOM 1361 O O . LYS A 1 166 ? -11.687 12.981 24.594 1.00 77.62 166 LYS A O 1
#

Secondary structure (DSSP, 8-state):
-----------------------HHHHHHHHHHHHHHHHHHHHHHHHHHHHSS--------HHHHHHHHHHHHHHHHHHHHHHHHHHTT-SS-S-GGG----SHHHHHHHHHHHHHHHHTTTTSTTHHHHHHHHHHHHHTTS-HHHHHHHHHHHHHHHHHHHHH--

pLDDT: mean 74.87, std 21.82, range [30.44, 98.5]

Foldseek 3Di:
DDDDDDDDDDDDDDDDDDDDDPPPPVVVVVVVVVVVVVVVVVVVVVVVVVVVPDDDDDCQDPVRVVVVVVVVVVVVVVVVVVVCCVVVVVPPPCQLVRQDDDDPVSVVSNVVNVCVVLCVCVVPPCSVVVVVVVVCVVCVPPDPVVVVVVVVVVVVVVVVVVVVVD

Radius of gyration: 30.64 Å; chains: 1; bounding box: 58×68×86 Å

InterPro domains:
  IPR013906 Eukaryotic translation initiation factor 3 subunit J [PF08597] (1-166)
  IPR013906 Eukaryotic translation initiation factor 3 subunit J [PTHR21681] (1-166)
  IPR023194 Eukaryotic translation initiation factor 3-like domain superfamily [G3DSA:1.10.246.60] (93-166)

Organism: Thalassarche chlororhynchos (NCBI:txid54017)